Protein AF-A0A7V4ZF94-F1 (afdb_monomer)

Foldseek 3Di:
DDDDDDDDDPPPPPPPPPPPPPPDPPPPDDPDPDPDPVVLVVQLVVCLVVLVQLSNLVSDDPVVCVVDPSVRSSVVSVVCVVPDDDDD

Solvent-accessible surface area (backbone atoms only — not comparable to full-atom values): 5964 Å² total; per-residue (Å²): 135,90,82,81,87,81,96,78,70,81,78,73,70,72,74,76,77,81,80,78,83,71,82,72,84,77,76,80,72,74,79,72,81,76,75,57,67,69,58,54,52,52,51,38,53,53,23,52,79,69,70,35,43,70,62,38,54,71,72,48,54,71,70,53,53,70,75,43,55,66,69,60,55,37,48,53,54,51,53,46,61,71,70,61,79,85,80,134

Structure (mmCIF, N/CA/C/O backbone):
data_AF-A0A7V4ZF94-F1
#
_entry.id   AF-A0A7V4ZF94-F1
#
loop_
_atom_site.group_PDB
_atom_site.id
_atom_site.type_symbol
_atom_site.label_atom_id
_atom_site.label_alt_id
_atom_site.label_comp_id
_atom_site.label_asym_id
_atom_site.label_entity_id
_atom_site.label_seq_id
_atom_site.pdbx_PDB_ins_code
_atom_site.Cartn_x
_atom_site.Cartn_y
_atom_site.Cartn_z
_atom_site.occupancy
_atom_site.B_iso_or_equiv
_atom_site.auth_seq_id
_atom_site.auth_comp_id
_atom_site.auth_asym_id
_atom_site.auth_atom_id
_atom_site.pdbx_PDB_model_num
ATOM 1 N N . MET A 1 1 ? 46.989 -38.481 -55.056 1.00 37.28 1 MET A N 1
ATOM 2 C CA . MET A 1 1 ? 47.646 -37.292 -54.473 1.00 37.28 1 MET A CA 1
ATOM 3 C C . MET A 1 1 ? 46.649 -36.583 -53.572 1.00 37.28 1 MET A C 1
ATOM 5 O O . MET A 1 1 ? 45.625 -36.121 -54.051 1.00 37.28 1 MET A O 1
ATOM 9 N N . LEU A 1 2 ? 46.924 -36.588 -52.269 1.00 42.03 2 LEU A N 1
ATOM 10 C CA . LEU A 1 2 ? 46.139 -35.953 -51.212 1.00 42.03 2 LEU A CA 1
ATOM 11 C C . LEU A 1 2 ? 46.261 -34.420 -51.338 1.00 42.03 2 LEU A C 1
ATOM 13 O O . LEU A 1 2 ? 47.382 -33.914 -51.374 1.00 42.03 2 LEU A O 1
ATOM 17 N N . ARG A 1 3 ? 45.150 -33.674 -51.395 1.00 48.03 3 ARG A N 1
ATOM 18 C CA . ARG A 1 3 ? 45.158 -32.214 -51.190 1.00 48.03 3 ARG A CA 1
ATOM 19 C C . ARG A 1 3 ? 44.284 -31.854 -49.994 1.00 48.03 3 ARG A C 1
ATOM 21 O O . ARG A 1 3 ? 43.063 -31.897 -50.039 1.00 48.03 3 ARG A O 1
ATOM 28 N N . LEU A 1 4 ? 44.998 -31.558 -48.918 1.00 47.81 4 LEU A N 1
ATOM 29 C CA . LEU A 1 4 ? 44.569 -30.957 -47.667 1.00 47.81 4 LEU A CA 1
ATOM 30 C C . LEU A 1 4 ? 44.303 -29.450 -47.880 1.00 47.81 4 LEU A C 1
ATOM 32 O O . LEU A 1 4 ? 45.026 -28.830 -48.661 1.00 47.81 4 LEU A O 1
ATOM 36 N N . ARG A 1 5 ? 43.412 -28.871 -47.052 1.00 51.88 5 ARG A N 1
ATOM 37 C CA . ARG A 1 5 ? 43.165 -27.423 -46.805 1.00 51.88 5 ARG A CA 1
ATOM 38 C C . ARG A 1 5 ? 42.156 -26.778 -47.783 1.00 51.88 5 ARG A C 1
ATOM 40 O O . ARG A 1 5 ? 42.227 -27.016 -48.974 1.00 51.88 5 ARG A O 1
ATOM 47 N N . ALA A 1 6 ? 41.192 -25.958 -47.360 1.00 54.38 6 ALA A N 1
ATOM 48 C CA . ALA A 1 6 ? 41.263 -24.975 -46.287 1.00 54.38 6 ALA A CA 1
ATOM 49 C C . ALA A 1 6 ? 39.900 -24.677 -45.626 1.00 54.38 6 ALA A C 1
ATOM 51 O O . ALA A 1 6 ? 38.849 -24.616 -46.255 1.00 54.38 6 ALA A O 1
ATOM 52 N N . PHE A 1 7 ? 40.000 -24.454 -44.323 1.00 55.12 7 PHE A N 1
ATOM 53 C CA . PHE A 1 7 ? 38.991 -24.152 -43.319 1.00 55.12 7 PHE A CA 1
ATOM 54 C C . PHE A 1 7 ? 38.769 -22.623 -43.280 1.00 55.12 7 PHE A C 1
ATOM 56 O O . PHE A 1 7 ? 39.327 -21.965 -42.414 1.00 55.12 7 PHE A O 1
ATOM 63 N N . VAL A 1 8 ? 38.092 -22.000 -44.258 1.00 58.31 8 VAL A N 1
ATOM 64 C CA . VAL A 1 8 ? 38.015 -20.513 -44.307 1.00 58.31 8 VAL A CA 1
ATOM 65 C C . VAL A 1 8 ? 36.728 -19.975 -44.968 1.00 58.31 8 VAL A C 1
ATOM 67 O O . VAL A 1 8 ? 36.788 -19.429 -46.065 1.00 58.31 8 VAL A O 1
ATOM 70 N N . PRO A 1 9 ? 35.552 -20.059 -44.317 1.00 48.72 9 PRO A N 1
ATOM 71 C CA . PRO A 1 9 ? 34.636 -18.922 -44.491 1.00 48.72 9 PRO A CA 1
ATOM 72 C C . PRO A 1 9 ? 34.020 -18.399 -43.189 1.00 48.72 9 PRO A C 1
ATOM 74 O O . PRO A 1 9 ? 33.388 -17.348 -43.198 1.00 48.72 9 PRO A O 1
ATOM 77 N N . ALA A 1 10 ? 34.232 -19.063 -42.050 1.00 50.97 10 ALA A N 1
ATOM 78 C CA . ALA A 1 10 ? 33.545 -18.711 -40.803 1.00 50.97 10 ALA A CA 1
ATOM 79 C C . ALA A 1 10 ? 34.018 -17.390 -40.155 1.00 50.97 10 ALA A C 1
ATOM 81 O O . ALA A 1 10 ? 33.330 -16.857 -39.290 1.00 50.97 10 ALA A O 1
ATOM 82 N N . LEU A 1 11 ? 35.162 -16.834 -40.574 1.00 50.22 11 LEU A N 1
ATOM 83 C CA . LEU A 1 11 ? 35.736 -15.639 -39.944 1.00 50.22 11 LEU A CA 1
ATOM 84 C C . LEU A 1 11 ? 35.132 -14.314 -40.452 1.00 50.22 11 LEU A C 1
ATOM 86 O O . LEU A 1 11 ? 35.306 -13.285 -39.807 1.00 50.22 11 LEU A O 1
ATOM 90 N N . LEU A 1 12 ? 34.411 -14.309 -41.582 1.00 49.66 12 LEU A N 1
ATOM 91 C CA . LEU A 1 12 ? 33.956 -13.056 -42.205 1.00 49.66 12 LEU A CA 1
ATOM 92 C C . LEU A 1 12 ? 32.605 -12.534 -41.679 1.00 49.66 12 LEU A C 1
ATOM 94 O O . LEU A 1 12 ? 32.265 -11.380 -41.916 1.00 49.66 12 LEU A O 1
ATOM 98 N N . VAL A 1 13 ? 31.836 -13.354 -40.953 1.00 54.06 13 VAL A N 1
ATOM 99 C CA . VAL A 1 13 ? 30.473 -13.000 -40.500 1.00 54.06 13 VAL A CA 1
ATOM 100 C C . VAL A 1 13 ? 30.470 -12.267 -39.149 1.00 54.06 13 VAL A C 1
ATOM 102 O O . VAL A 1 13 ? 29.543 -11.518 -38.855 1.00 54.06 13 VAL A O 1
ATOM 105 N N . VAL A 1 14 ? 31.526 -12.400 -38.339 1.00 54.84 14 VAL A N 1
ATOM 106 C CA . VAL A 1 14 ? 31.573 -11.821 -36.979 1.00 54.84 14 VAL A CA 1
ATOM 107 C C . VAL A 1 14 ? 31.931 -10.324 -36.976 1.00 54.84 14 VAL A C 1
ATOM 109 O O . VAL A 1 14 ? 31.580 -9.606 -36.044 1.00 54.84 14 VAL A O 1
ATOM 112 N N . LEU A 1 15 ? 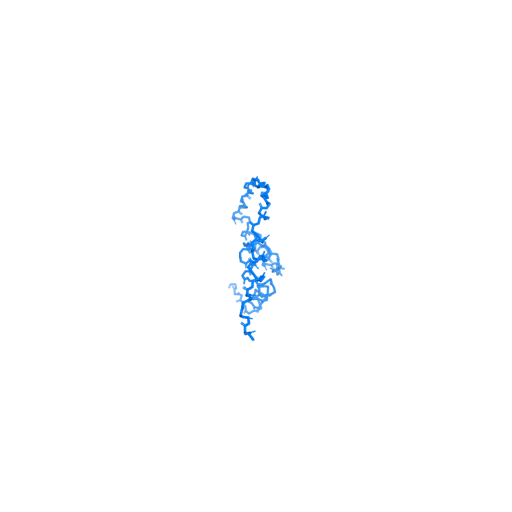32.566 -9.808 -38.033 1.00 52.09 15 LEU A N 1
ATOM 113 C CA . LEU A 1 15 ? 33.064 -8.424 -38.073 1.00 52.09 15 LEU A CA 1
ATOM 114 C C . LEU A 1 15 ? 32.025 -7.365 -38.492 1.00 52.09 15 LEU A C 1
ATOM 116 O O . LEU A 1 15 ? 32.300 -6.178 -38.341 1.00 52.09 15 LEU A O 1
ATOM 120 N N . LEU A 1 16 ? 30.833 -7.74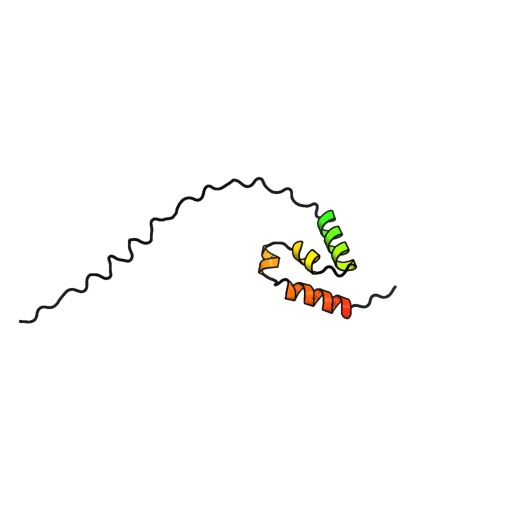8 -38.968 1.00 51.41 16 LEU A N 1
ATOM 121 C CA . LEU A 1 16 ? 29.809 -6.787 -39.423 1.00 51.41 16 LEU A CA 1
ATOM 122 C C . LEU A 1 16 ? 28.801 -6.343 -38.343 1.00 51.41 16 LEU A C 1
ATOM 124 O O . LEU A 1 16 ? 27.950 -5.500 -38.620 1.00 51.41 16 LEU A O 1
ATOM 128 N N . ALA A 1 17 ? 28.885 -6.859 -37.114 1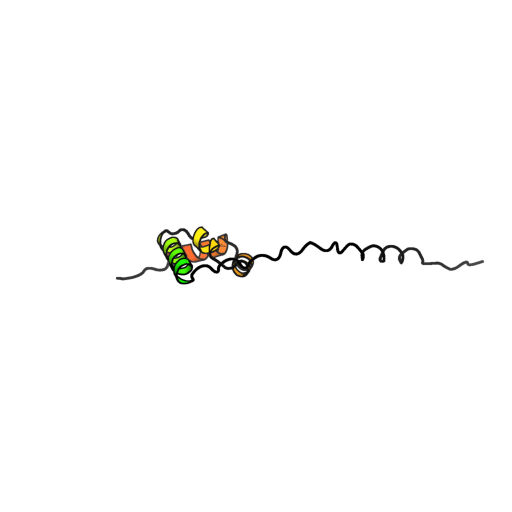.00 54.25 17 ALA A N 1
ATOM 129 C CA . ALA A 1 17 ? 27.907 -6.567 -36.056 1.00 54.25 17 ALA A CA 1
ATOM 130 C C . ALA A 1 17 ? 28.238 -5.332 -35.184 1.00 54.25 17 ALA A C 1
ATOM 132 O O . ALA A 1 17 ? 27.474 -5.002 -34.281 1.00 54.25 17 ALA A O 1
ATOM 133 N N . ALA A 1 18 ? 29.355 -4.636 -35.426 1.00 52.56 18 ALA A N 1
ATOM 134 C CA . ALA A 1 18 ? 29.917 -3.681 -34.461 1.00 52.56 18 ALA A CA 1
ATOM 135 C C . ALA A 1 18 ? 29.685 -2.182 -34.757 1.00 52.56 18 ALA A C 1
ATOM 137 O O . ALA A 1 18 ? 30.249 -1.344 -34.058 1.00 52.56 18 ALA A O 1
ATOM 138 N N . SER A 1 19 ? 28.889 -1.795 -35.762 1.00 55.16 19 SER A N 1
ATOM 139 C CA . SER A 1 19 ? 28.892 -0.390 -36.237 1.00 55.16 19 SER A CA 1
ATOM 140 C C . SER A 1 19 ? 27.547 0.341 -36.239 1.00 55.16 19 SER A C 1
ATOM 142 O O . SER A 1 19 ? 27.412 1.354 -36.918 1.00 55.16 19 SER A O 1
ATOM 144 N N . ALA A 1 20 ? 26.565 -0.091 -35.447 1.00 51.84 20 ALA A N 1
ATOM 145 C CA . ALA A 1 20 ? 25.278 0.608 -35.346 1.00 51.84 20 ALA A CA 1
ATOM 146 C C . ALA A 1 20 ? 24.961 1.133 -33.933 1.00 51.84 20 ALA A C 1
ATOM 148 O O . ALA A 1 20 ? 23.815 1.090 -33.496 1.00 51.84 20 ALA A O 1
ATOM 149 N N . CYS A 1 21 ? 25.946 1.703 -33.229 1.00 52.53 21 CYS A N 1
ATOM 150 C CA . CYS A 1 21 ? 25.660 2.629 -32.126 1.00 52.53 21 CYS A CA 1
ATOM 151 C C . CYS A 1 21 ? 25.222 3.976 -32.715 1.00 52.53 21 CYS A C 1
ATOM 153 O O . CYS A 1 21 ? 25.999 4.920 -32.846 1.00 52.53 21 CYS A O 1
ATOM 155 N N . LYS A 1 22 ? 23.958 4.047 -33.136 1.00 53.44 22 LYS A N 1
ATOM 156 C CA . LYS A 1 22 ? 23.314 5.296 -33.537 1.00 53.44 22 LYS A CA 1
ATOM 157 C C . LYS A 1 22 ? 23.160 6.138 -32.270 1.00 53.44 22 LYS A C 1
ATOM 159 O O . LYS A 1 22 ? 22.361 5.794 -31.404 1.00 53.44 22 LYS A O 1
ATOM 164 N N . ALA A 1 23 ? 23.972 7.187 -32.135 1.00 55.81 23 ALA A N 1
ATOM 165 C CA . ALA A 1 23 ? 23.909 8.116 -31.014 1.00 55.81 23 ALA A CA 1
ATOM 166 C C . ALA A 1 23 ? 22.478 8.661 -30.893 1.00 55.81 23 ALA A C 1
ATOM 168 O O . 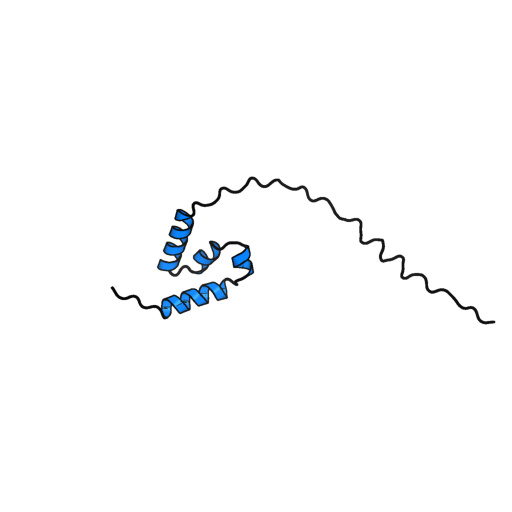ALA A 1 23 ? 22.008 9.424 -31.740 1.00 55.81 23 ALA A O 1
ATOM 169 N N . ARG A 1 24 ? 21.757 8.197 -29.869 1.00 62.91 24 ARG A N 1
ATOM 170 C CA . ARG A 1 24 ? 20.431 8.701 -29.527 1.00 62.91 24 ARG A CA 1
ATOM 171 C C . ARG A 1 24 ? 20.633 10.118 -28.988 1.00 62.91 24 ARG A C 1
ATOM 173 O O . ARG A 1 24 ? 21.425 10.269 -28.058 1.00 62.91 24 ARG A O 1
ATOM 180 N N . PRO A 1 25 ? 19.977 11.149 -29.544 1.00 55.00 25 PRO A N 1
ATOM 181 C CA . PRO A 1 25 ? 20.061 12.483 -28.974 1.00 55.00 25 PRO A CA 1
ATOM 182 C C . PRO A 1 25 ? 19.557 12.419 -27.531 1.00 55.00 25 PRO A C 1
ATOM 184 O O . PRO A 1 25 ? 18.411 12.048 -27.273 1.00 55.00 25 PRO A O 1
ATOM 187 N N . THR A 1 26 ? 20.446 12.719 -26.588 1.00 59.19 26 THR A N 1
ATOM 188 C CA . THR A 1 26 ? 20.118 12.880 -25.177 1.00 59.19 26 THR A CA 1
ATOM 189 C C . THR A 1 26 ? 19.311 14.160 -25.045 1.00 59.19 26 THR A C 1
ATOM 191 O O . THR A 1 26 ? 19.866 15.257 -24.998 1.00 59.19 26 THR A O 1
ATOM 194 N N . THR A 1 27 ? 17.987 14.037 -25.015 1.00 60.53 27 THR A N 1
ATOM 195 C CA . THR A 1 27 ? 17.145 15.085 -24.446 1.00 60.53 27 THR A CA 1
ATOM 196 C C . THR A 1 27 ? 17.567 15.221 -22.990 1.00 60.53 27 THR A C 1
ATOM 198 O O . THR A 1 27 ? 17.331 14.311 -22.196 1.00 60.53 27 THR A O 1
ATOM 201 N N . SER A 1 28 ? 18.262 16.310 -22.662 1.00 58.72 28 SER A N 1
ATOM 202 C CA . SER A 1 28 ? 18.553 16.674 -21.279 1.00 58.72 28 SER A CA 1
ATOM 203 C C . SER A 1 28 ? 17.209 16.908 -20.599 1.00 58.72 28 SER A C 1
ATOM 205 O O . SER A 1 28 ? 16.566 17.932 -20.828 1.00 58.72 28 SER A O 1
ATOM 207 N N . ALA A 1 29 ? 16.715 15.900 -19.881 1.00 62.78 29 ALA A N 1
ATOM 208 C CA . ALA A 1 29 ? 15.483 16.025 -19.131 1.00 62.78 29 ALA A CA 1
ATOM 209 C C . ALA A 1 29 ? 15.730 17.067 -18.040 1.00 62.78 29 ALA A C 1
ATOM 211 O O . ALA A 1 29 ? 16.616 16.898 -17.202 1.00 62.78 29 ALA A O 1
ATOM 212 N N . THR A 1 30 ? 14.970 18.161 -18.068 1.00 64.12 30 THR A N 1
ATOM 213 C CA . THR A 1 30 ? 14.844 19.037 -16.905 1.00 64.12 30 THR A CA 1
ATOM 214 C C . THR A 1 30 ? 14.491 18.150 -15.708 1.00 64.12 30 THR A C 1
ATOM 216 O O . THR A 1 30 ? 13.555 17.355 -15.836 1.00 64.12 30 THR A O 1
ATOM 219 N N . PRO A 1 31 ? 15.224 18.224 -14.581 1.00 58.53 31 PRO A N 1
ATOM 220 C CA . PRO A 1 31 ? 14.868 17.467 -13.392 1.00 58.53 31 PRO A CA 1
ATOM 221 C C . PRO A 1 31 ? 13.409 17.758 -13.052 1.00 58.53 31 PRO A C 1
ATOM 223 O O . PRO A 1 31 ? 13.035 18.920 -12.882 1.00 58.53 31 PRO A O 1
ATOM 226 N N . ALA A 1 32 ? 12.573 16.719 -13.029 1.00 66.56 32 ALA A N 1
ATOM 227 C CA . ALA A 1 32 ? 11.204 16.863 -12.567 1.00 66.56 32 ALA A CA 1
ATOM 228 C C . ALA A 1 32 ? 11.250 17.426 -11.142 1.00 66.56 32 ALA A C 1
ATOM 230 O O . ALA A 1 32 ? 12.088 17.001 -10.340 1.00 66.56 32 ALA A O 1
ATOM 231 N N . ALA A 1 33 ? 10.389 18.399 -10.842 1.00 65.62 33 ALA A N 1
ATOM 232 C CA . ALA A 1 33 ? 10.238 18.872 -9.476 1.00 65.62 33 ALA A CA 1
ATOM 233 C C . ALA A 1 33 ? 9.947 17.654 -8.590 1.00 65.62 33 ALA A C 1
ATOM 235 O O . ALA A 1 33 ? 9.029 16.885 -8.877 1.00 65.62 33 ALA A O 1
ATOM 236 N N . ALA A 1 34 ? 10.780 17.438 -7.573 1.00 72.00 34 ALA A N 1
ATOM 237 C CA . ALA A 1 34 ? 10.529 16.381 -6.610 1.00 72.00 34 ALA A CA 1
ATOM 238 C C . ALA A 1 34 ? 9.184 16.669 -5.934 1.00 72.00 34 ALA A C 1
ATOM 240 O O . ALA A 1 34 ? 8.941 17.804 -5.517 1.00 72.00 34 ALA A O 1
ATOM 241 N N . ASN A 1 35 ? 8.317 15.660 -5.851 1.00 79.00 35 ASN A N 1
ATOM 242 C CA . ASN A 1 35 ? 7.080 15.783 -5.087 1.00 79.00 35 ASN A CA 1
ATOM 243 C C . ASN A 1 35 ? 7.423 16.102 -3.627 1.00 79.00 35 ASN A C 1
ATOM 245 O O . ASN A 1 35 ? 8.400 15.566 -3.093 1.00 79.00 35 ASN A O 1
ATOM 249 N N . ASP A 1 36 ? 6.617 16.945 -2.982 1.00 92.25 36 ASP A N 1
ATOM 250 C CA . ASP A 1 36 ? 6.745 17.194 -1.549 1.00 92.25 36 ASP A CA 1
ATOM 251 C C . ASP A 1 36 ? 6.546 15.862 -0.793 1.00 92.25 36 ASP A C 1
ATOM 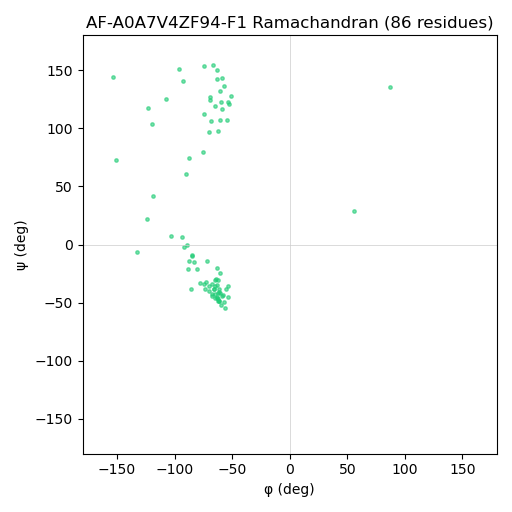253 O O . ASP A 1 36 ? 5.497 15.223 -0.944 1.00 92.25 36 ASP A O 1
ATOM 257 N N . PRO A 1 37 ? 7.519 15.408 0.021 1.00 91.44 37 PRO A N 1
ATOM 258 C CA . PRO A 1 37 ? 7.383 14.175 0.789 1.00 91.44 37 PRO A CA 1
ATOM 259 C C . PRO A 1 37 ? 6.121 14.136 1.659 1.00 91.44 37 PRO A C 1
ATOM 261 O O . PRO A 1 37 ? 5.509 13.075 1.802 1.00 91.44 37 PRO A O 1
ATOM 264 N N . ALA A 1 38 ? 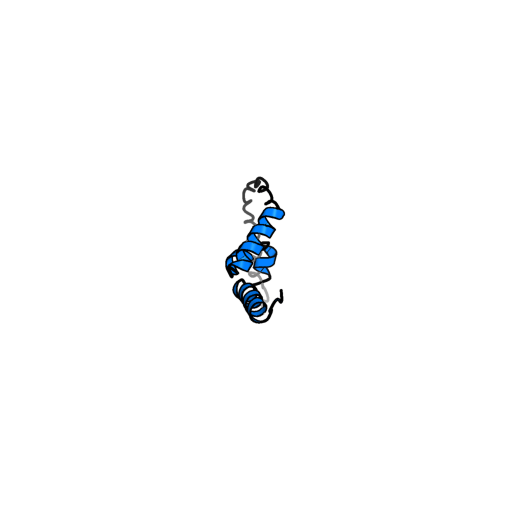5.703 15.276 2.219 1.00 94.69 38 ALA A N 1
ATOM 265 C CA . ALA A 1 38 ? 4.499 15.351 3.040 1.00 94.69 38 ALA A CA 1
ATOM 266 C C . ALA A 1 38 ? 3.232 15.065 2.217 1.00 94.69 38 ALA A C 1
ATOM 268 O O . ALA A 1 38 ? 2.328 14.366 2.682 1.00 94.69 38 ALA A O 1
ATOM 269 N N . GLU A 1 39 ? 3.186 15.548 0.975 1.00 94.62 39 GLU A N 1
ATOM 270 C CA . GLU A 1 39 ? 2.079 15.304 0.051 1.00 94.62 39 GLU A CA 1
ATOM 271 C C . GLU A 1 39 ? 2.010 13.830 -0.368 1.00 94.62 39 GLU A C 1
ATOM 273 O O . GLU A 1 39 ? 0.929 13.234 -0.359 1.00 94.62 39 GLU A O 1
ATOM 278 N N . VAL A 1 40 ? 3.156 13.205 -0.660 1.00 95.94 40 VAL A N 1
ATOM 279 C CA . VAL A 1 40 ? 3.221 11.778 -1.023 1.00 95.94 40 VAL A CA 1
ATOM 280 C C . VAL A 1 40 ? 2.722 10.903 0.127 1.00 95.94 40 VAL A C 1
ATOM 282 O O . VAL A 1 40 ? 1.883 10.028 -0.087 1.00 95.94 40 VAL A O 1
ATOM 285 N N . VAL A 1 41 ? 3.177 11.166 1.357 1.00 97.06 41 VAL A N 1
ATOM 286 C CA . VAL A 1 41 ? 2.732 10.424 2.549 1.00 97.06 41 VAL A CA 1
ATOM 287 C C . VAL A 1 41 ? 1.236 10.621 2.788 1.00 97.06 41 VAL A C 1
ATOM 289 O O . VAL A 1 41 ? 0.519 9.645 3.011 1.00 97.06 41 VAL A O 1
ATOM 292 N N . SER A 1 42 ? 0.740 11.856 2.694 1.00 97.81 42 SER A N 1
ATOM 293 C CA . SER A 1 42 ? -0.691 12.153 2.834 1.00 97.81 42 SER A CA 1
ATOM 294 C C . SER A 1 42 ? -1.534 11.404 1.795 1.00 97.81 42 SER A C 1
ATOM 296 O O . SER A 1 42 ? -2.547 10.781 2.131 1.00 97.81 42 SER A O 1
ATOM 298 N N . THR A 1 43 ? -1.081 11.384 0.540 1.00 97.50 43 THR A N 1
ATOM 299 C CA . THR A 1 43 ? -1.750 10.671 -0.557 1.00 97.50 43 THR A CA 1
ATOM 300 C C . THR A 1 43 ? -1.749 9.163 -0.317 1.00 97.50 43 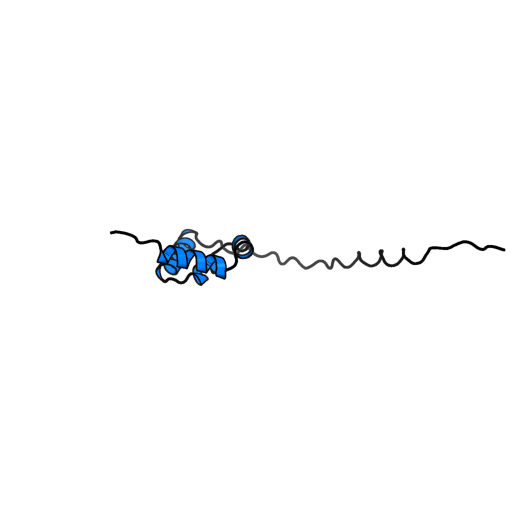THR A C 1
ATOM 302 O O . THR A 1 43 ? -2.785 8.515 -0.473 1.00 97.50 43 THR A O 1
ATOM 305 N N . PHE A 1 44 ? -0.624 8.607 0.137 1.00 98.12 44 PHE A N 1
ATOM 306 C CA . PHE A 1 44 ? -0.499 7.190 0.467 1.00 98.12 44 PHE A CA 1
ATOM 307 C C . PHE A 1 44 ? -1.459 6.778 1.591 1.00 98.12 44 PHE A C 1
ATOM 309 O O . PHE A 1 44 ? -2.201 5.806 1.450 1.00 98.12 44 PHE A O 1
ATOM 316 N N . LEU A 1 45 ? -1.501 7.542 2.688 1.00 97.44 45 LEU A N 1
ATOM 317 C CA . LEU A 1 45 ? -2.393 7.278 3.824 1.00 97.44 45 LEU A CA 1
ATOM 318 C C . LEU A 1 45 ? -3.871 7.442 3.449 1.00 97.44 45 LEU A C 1
ATOM 320 O O . LEU A 1 45 ? -4.714 6.643 3.863 1.00 97.44 45 LEU A O 1
ATOM 324 N N . THR A 1 46 ? -4.187 8.435 2.618 1.00 98.25 46 THR A N 1
ATOM 325 C CA . THR A 1 46 ? -5.540 8.623 2.084 1.00 98.25 46 THR A CA 1
ATOM 326 C C . THR A 1 46 ? -5.959 7.412 1.253 1.00 98.25 46 THR A C 1
ATOM 328 O O . THR A 1 46 ? -7.022 6.840 1.500 1.00 98.25 46 THR A O 1
ATOM 331 N N . ALA A 1 47 ? -5.109 6.961 0.327 1.00 98.25 47 ALA A N 1
ATOM 332 C CA . ALA A 1 47 ? -5.373 5.780 -0.487 1.00 98.25 47 ALA A CA 1
ATOM 333 C C . ALA A 1 47 ? -5.541 4.514 0.371 1.00 98.25 47 ALA A C 1
ATOM 335 O O . ALA A 1 47 ? -6.490 3.757 0.151 1.00 98.25 47 ALA A O 1
ATOM 336 N N . TRP A 1 48 ? -4.708 4.329 1.401 1.00 96.62 48 TRP A N 1
ATOM 337 C CA . TRP A 1 48 ? -4.860 3.235 2.363 1.00 96.62 48 TRP A CA 1
ATOM 338 C C . TRP A 1 48 ? -6.237 3.255 3.021 1.00 96.62 48 TRP A C 1
ATOM 340 O O . TRP A 1 48 ? -6.949 2.250 2.992 1.00 96.62 48 TRP A O 1
ATOM 350 N N . SER A 1 49 ? -6.629 4.383 3.622 1.00 95.56 49 SER A N 1
ATOM 351 C CA . SER A 1 49 ? -7.898 4.497 4.362 1.00 95.56 49 SER A CA 1
ATOM 352 C C . SER A 1 49 ? -9.136 4.236 3.496 1.00 95.56 49 SER A C 1
ATOM 354 O O . SER A 1 49 ? -10.169 3.809 4.004 1.00 95.56 49 SER A O 1
ATOM 356 N N . GLN A 1 50 ? -9.019 4.442 2.182 1.00 97.50 50 GLN A N 1
ATOM 357 C CA . GLN A 1 50 ? -10.065 4.190 1.191 1.00 97.50 50 GLN A CA 1
ATOM 358 C C . GLN A 1 50 ? -9.965 2.796 0.543 1.00 97.50 50 GLN A C 1
ATOM 360 O O . GLN A 1 50 ? -10.689 2.520 -0.411 1.00 97.50 50 GLN A O 1
ATOM 365 N N . ALA A 1 51 ? -9.062 1.928 1.017 1.00 97.19 51 ALA A N 1
ATOM 366 C CA . ALA A 1 51 ? -8.750 0.621 0.428 1.00 97.19 51 ALA A CA 1
ATOM 367 C C . ALA A 1 51 ? -8.334 0.682 -1.061 1.00 97.19 51 ALA A C 1
ATOM 369 O O . ALA A 1 51 ? -8.518 -0.269 -1.824 1.00 97.19 51 ALA A O 1
ATOM 370 N N . ARG A 1 52 ? -7.743 1.804 -1.491 1.00 98.44 52 ARG A N 1
ATOM 371 C CA . ARG A 1 52 ? -7.274 2.058 -2.862 1.00 98.44 52 ARG A CA 1
ATOM 372 C C . ARG A 1 52 ? -5.817 1.620 -3.032 1.00 98.44 52 ARG A C 1
ATOM 374 O O . ARG A 1 52 ? -4.938 2.418 -3.343 1.00 98.44 52 ARG A O 1
ATOM 381 N N . TYR A 1 53 ? -5.547 0.332 -2.833 1.00 98.19 53 TYR A N 1
ATOM 382 C CA . TYR A 1 53 ? -4.176 -0.204 -2.810 1.00 98.19 53 TYR A CA 1
ATOM 383 C C . TYR A 1 53 ? -3.412 -0.045 -4.136 1.00 98.19 53 TYR A C 1
ATOM 385 O O . TYR A 1 53 ? -2.199 0.145 -4.121 1.00 98.19 53 TYR A O 1
ATOM 393 N N . ALA A 1 54 ? -4.103 -0.062 -5.279 1.00 98.00 54 ALA A N 1
ATOM 394 C CA . ALA A 1 54 ? -3.484 0.217 -6.579 1.00 98.00 54 ALA A CA 1
ATOM 395 C C . ALA A 1 54 ? -2.940 1.657 -6.662 1.00 98.00 54 ALA A C 1
ATOM 397 O O . ALA A 1 54 ? -1.892 1.907 -7.250 1.00 98.00 54 ALA A O 1
ATOM 398 N N . ASP A 1 55 ? -3.614 2.617 -6.022 1.00 98.12 55 ASP A N 1
ATOM 399 C CA . ASP A 1 55 ? -3.132 3.998 -5.968 1.00 98.12 55 ASP A CA 1
ATOM 400 C C . ASP A 1 55 ? -1.928 4.141 -5.036 1.00 98.12 55 ASP A C 1
ATOM 402 O O . ASP A 1 55 ? -1.025 4.912 -5.336 1.00 98.12 55 ASP A O 1
ATOM 406 N N . MET A 1 56 ? -1.857 3.347 -3.961 1.00 98.44 56 MET A N 1
ATOM 407 C CA . MET A 1 56 ? -0.651 3.260 -3.128 1.00 98.44 56 MET A CA 1
ATOM 408 C C . MET A 1 56 ? 0.543 2.721 -3.925 1.00 98.44 56 MET A C 1
ATOM 410 O O . MET A 1 56 ? 1.640 3.260 -3.816 1.00 98.44 56 MET A O 1
ATOM 414 N N . TYR A 1 57 ? 0.328 1.698 -4.758 1.00 98.38 57 TYR A N 1
ATOM 415 C CA . TYR A 1 57 ? 1.376 1.114 -5.597 1.00 98.38 57 TYR A CA 1
ATOM 416 C C . TYR A 1 57 ? 1.962 2.125 -6.595 1.00 98.38 57 TYR A C 1
ATOM 418 O O . TYR A 1 57 ? 3.174 2.190 -6.799 1.00 98.38 57 TYR A O 1
ATOM 426 N N . ARG A 1 58 ? 1.115 2.987 -7.170 1.00 97.25 58 ARG A N 1
ATOM 427 C CA . ARG A 1 58 ? 1.546 4.044 -8.103 1.00 97.25 58 ARG A CA 1
ATOM 428 C C . ARG A 1 58 ? 2.472 5.085 -7.478 1.00 97.25 58 ARG A C 1
ATOM 430 O O . ARG A 1 58 ? 3.173 5.764 -8.220 1.00 97.25 58 ARG A O 1
ATOM 437 N N . LEU A 1 59 ? 2.479 5.208 -6.150 1.00 96.62 59 LEU A N 1
ATOM 438 C CA . LEU A 1 59 ? 3.361 6.123 -5.420 1.00 96.62 59 LEU A CA 1
ATOM 439 C C . LEU A 1 59 ? 4.750 5.533 -5.145 1.00 96.62 59 LEU A C 1
ATOM 441 O O . LEU A 1 59 ? 5.627 6.260 -4.682 1.00 96.62 59 LEU A O 1
ATOM 445 N N . LEU A 1 60 ? 4.955 4.237 -5.398 1.00 96.00 60 LEU A N 1
ATOM 446 C CA . LEU A 1 60 ? 6.260 3.602 -5.240 1.00 96.00 60 LEU A CA 1
ATOM 447 C C . LEU A 1 60 ? 7.272 4.139 -6.253 1.00 96.00 60 LEU A C 1
ATOM 449 O O . LEU A 1 60 ? 6.921 4.572 -7.354 1.00 96.00 60 LEU A O 1
ATOM 453 N N . LEU A 1 61 ? 8.552 4.056 -5.887 1.00 95.12 61 LEU A N 1
ATOM 454 C CA . LEU A 1 61 ? 9.631 4.329 -6.825 1.00 95.12 61 LEU A CA 1
ATOM 455 C C . LEU A 1 61 ? 9.595 3.310 -7.978 1.00 95.12 61 LEU A C 1
ATOM 457 O O . LEU A 1 61 ? 9.203 2.161 -7.766 1.00 95.12 61 LEU A O 1
ATOM 461 N N . PRO A 1 62 ? 10.048 3.683 -9.188 1.00 94.75 62 PRO A N 1
ATOM 462 C CA . PRO A 1 62 ? 10.077 2.763 -10.325 1.00 94.75 62 PRO A CA 1
ATOM 463 C C . PRO A 1 62 ? 10.846 1.466 -10.045 1.00 94.75 62 PRO A C 1
ATOM 465 O O . PRO A 1 62 ? 10.407 0.397 -10.461 1.00 94.75 62 PRO A O 1
ATOM 468 N N . ASP A 1 63 ? 11.954 1.549 -9.304 1.00 96.44 63 ASP A N 1
ATOM 469 C CA . ASP A 1 63 ? 12.755 0.377 -8.934 1.00 96.44 63 ASP A CA 1
ATOM 470 C C . ASP A 1 63 ? 11.975 -0.575 -8.011 1.00 96.44 63 ASP A C 1
ATOM 472 O O . ASP A 1 63 ? 12.063 -1.793 -8.160 1.00 96.44 63 ASP A O 1
ATOM 476 N N . ASP A 1 64 ? 11.136 -0.035 -7.123 1.00 97.31 64 ASP A N 1
ATOM 477 C CA . ASP A 1 64 ? 10.270 -0.831 -6.251 1.00 97.31 64 ASP A CA 1
ATOM 478 C C . ASP A 1 64 ? 9.095 -1.440 -7.029 1.00 97.31 64 ASP A C 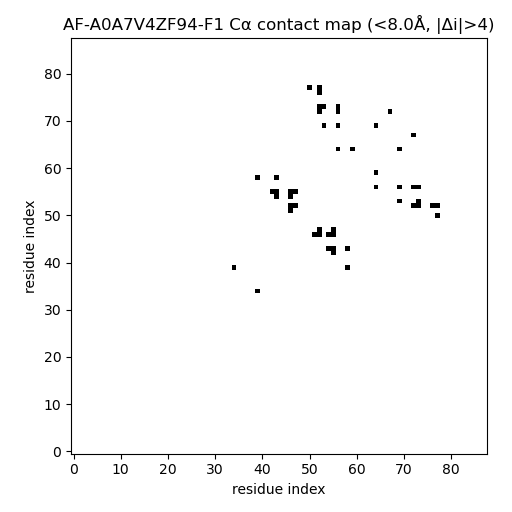1
ATOM 480 O O . ASP A 1 64 ? 8.753 -2.599 -6.811 1.00 97.31 64 ASP A O 1
ATOM 484 N N . GLN A 1 65 ? 8.512 -0.714 -7.988 1.00 97.44 65 GLN A N 1
ATOM 485 C CA . GLN A 1 65 ? 7.495 -1.272 -8.893 1.00 97.44 65 GLN A CA 1
ATOM 486 C C . GLN A 1 65 ? 8.065 -2.380 -9.794 1.00 97.44 65 GLN A C 1
ATOM 488 O O . GLN A 1 65 ? 7.358 -3.304 -10.189 1.00 97.44 65 GLN A O 1
ATOM 493 N N . ALA A 1 66 ? 9.351 -2.307 -10.136 1.00 95.94 66 ALA A N 1
ATOM 494 C CA . ALA A 1 66 ? 10.026 -3.371 -10.870 1.00 95.94 66 ALA A CA 1
ATOM 495 C C . ALA A 1 66 ? 10.319 -4.590 -9.979 1.00 95.94 66 ALA A C 1
ATOM 497 O O . ALA A 1 66 ? 10.275 -5.725 -10.456 1.00 95.94 66 ALA A O 1
ATOM 498 N N . ALA A 1 67 ? 10.617 -4.366 -8.697 1.00 97.56 67 ALA A N 1
ATOM 499 C CA . ALA A 1 67 ? 10.919 -5.421 -7.735 1.00 97.56 67 ALA A CA 1
ATOM 500 C C . ALA A 1 67 ? 9.666 -6.145 -7.212 1.00 97.56 67 ALA A C 1
ATOM 502 O O . ALA A 1 67 ? 9.716 -7.348 -6.944 1.00 97.56 67 ALA A O 1
ATOM 503 N N . TYR A 1 68 ? 8.545 -5.436 -7.076 1.00 95.81 68 TYR A N 1
ATOM 504 C CA . TYR A 1 68 ? 7.308 -5.955 -6.503 1.00 95.81 68 TYR A CA 1
ATOM 505 C C . TYR A 1 68 ? 6.163 -5.802 -7.495 1.00 95.81 68 TYR A C 1
ATOM 507 O O . TYR A 1 68 ? 5.780 -4.691 -7.825 1.00 95.81 68 TYR A O 1
ATOM 515 N N . ALA A 1 69 ? 5.569 -6.912 -7.934 1.00 97.62 69 ALA A N 1
ATOM 516 C CA . ALA A 1 69 ? 4.387 -6.854 -8.787 1.00 97.62 69 ALA A CA 1
ATOM 517 C C . ALA A 1 69 ? 3.201 -6.193 -8.058 1.00 97.62 69 ALA A C 1
ATOM 519 O O . ALA A 1 69 ? 2.969 -6.456 -6.874 1.00 97.62 69 ALA A O 1
ATOM 520 N N . GLU A 1 70 ? 2.405 -5.407 -8.789 1.00 98.19 70 GLU A N 1
ATOM 521 C CA . GLU A 1 70 ? 1.229 -4.701 -8.255 1.00 98.19 70 GLU A CA 1
ATOM 522 C C . GLU A 1 70 ? 0.260 -5.646 -7.527 1.00 98.19 70 GLU A C 1
ATOM 524 O O . GLU A 1 70 ? -0.159 -5.368 -6.403 1.00 98.19 70 GLU A O 1
ATOM 529 N N . ASP A 1 71 ? -0.042 -6.807 -8.108 1.00 98.31 71 ASP A N 1
ATOM 530 C CA . ASP A 1 71 ? -0.940 -7.793 -7.493 1.00 98.31 71 ASP A CA 1
ATOM 531 C C . ASP A 1 71 ? -0.404 -8.307 -6.150 1.00 98.31 71 ASP A C 1
ATOM 533 O O . ASP A 1 71 ? -1.154 -8.429 -5.181 1.00 98.31 71 ASP A O 1
ATOM 537 N N . ALA A 1 72 ? 0.906 -8.558 -6.058 1.00 98.25 72 ALA A N 1
ATOM 538 C CA . ALA A 1 72 ? 1.533 -9.024 -4.824 1.00 98.25 72 ALA A CA 1
ATOM 539 C C . ALA A 1 72 ? 1.492 -7.940 -3.736 1.00 98.25 72 ALA A C 1
ATOM 541 O O . ALA A 1 72 ? 1.126 -8.218 -2.592 1.00 98.25 72 ALA A O 1
ATOM 542 N N . PHE A 1 73 ? 1.803 -6.695 -4.106 1.00 98.44 73 PHE A N 1
ATOM 543 C CA . PHE A 1 73 ? 1.716 -5.544 -3.211 1.00 98.44 73 PHE A CA 1
ATOM 544 C C . PHE A 1 73 ? 0.284 -5.344 -2.698 1.00 98.44 73 PHE A C 1
ATOM 546 O O . PHE A 1 73 ? 0.044 -5.268 -1.492 1.00 98.44 73 PHE A O 1
ATOM 553 N N . THR A 1 74 ? -0.694 -5.294 -3.605 1.00 98.38 74 THR A N 1
ATOM 554 C CA . THR A 1 74 ? -2.090 -5.034 -3.237 1.00 98.38 74 THR A CA 1
ATOM 555 C C . THR A 1 74 ? -2.706 -6.179 -2.435 1.00 98.38 74 THR A C 1
ATOM 557 O O . THR A 1 74 ? -3.504 -5.910 -1.535 1.00 98.38 74 THR A O 1
ATOM 560 N N . SER A 1 75 ? -2.331 -7.437 -2.703 1.00 98.25 75 SER A N 1
ATOM 561 C CA . SER A 1 75 ? -2.739 -8.582 -1.880 1.00 98.25 75 SER A CA 1
ATOM 562 C C . SER A 1 75 ? -2.208 -8.447 -0.459 1.00 98.25 75 SER A C 1
ATOM 564 O O . SER A 1 75 ? -2.991 -8.522 0.481 1.00 98.25 75 SER A O 1
ATOM 566 N N . ALA A 1 76 ? -0.917 -8.146 -0.288 1.00 98.06 76 ALA A N 1
ATOM 567 C CA . ALA A 1 76 ? -0.308 -8.029 1.034 1.00 98.06 76 ALA A CA 1
ATOM 568 C C . ALA A 1 76 ? -1.002 -6.971 1.912 1.00 98.06 76 ALA A C 1
ATOM 570 O O . ALA A 1 76 ? -1.300 -7.226 3.080 1.00 98.06 76 ALA A O 1
ATOM 571 N N . TYR A 1 77 ? -1.322 -5.800 1.352 1.00 97.50 77 TYR A N 1
ATOM 572 C CA . TYR A 1 77 ? -2.035 -4.754 2.094 1.00 97.50 77 TYR A CA 1
ATOM 573 C C . TYR A 1 77 ? -3.490 -5.108 2.397 1.00 97.50 77 TYR A C 1
ATOM 575 O O . TYR A 1 77 ? -3.992 -4.770 3.472 1.00 97.50 77 TYR A O 1
ATOM 583 N N . ARG A 1 78 ? -4.166 -5.808 1.483 1.00 96.69 78 ARG A N 1
ATOM 584 C CA . ARG A 1 78 ? -5.526 -6.307 1.707 1.00 96.69 78 ARG A CA 1
ATOM 585 C C . ARG A 1 78 ? -5.553 -7.346 2.825 1.00 96.69 78 ARG A C 1
ATOM 587 O O . ARG A 1 78 ? -6.386 -7.249 3.725 1.00 96.69 78 ARG A O 1
ATOM 594 N N . ASP A 1 79 ? -4.617 -8.288 2.797 1.00 97.38 79 ASP A N 1
ATOM 595 C CA . ASP A 1 79 ? -4.478 -9.336 3.804 1.00 97.38 79 ASP A CA 1
ATOM 596 C C . ASP A 1 79 ? -4.165 -8.718 5.168 1.00 97.38 79 ASP A C 1
ATOM 598 O O . ASP A 1 79 ? -4.855 -9.007 6.150 1.00 97.38 79 ASP A O 1
ATOM 602 N N . PHE A 1 80 ? -3.221 -7.772 5.218 1.00 96.12 80 PHE A N 1
ATOM 603 C CA . PHE A 1 80 ? -2.916 -7.019 6.430 1.00 96.12 80 PHE A CA 1
ATOM 604 C C . PHE A 1 80 ? -4.145 -6.286 6.974 1.00 96.12 80 PHE A C 1
ATOM 606 O O . PHE A 1 80 ? -4.464 -6.434 8.149 1.00 96.12 80 PHE A O 1
ATOM 613 N N . ALA A 1 81 ? -4.874 -5.540 6.141 1.00 93.25 81 ALA A N 1
ATOM 614 C CA . ALA A 1 81 ? -6.068 -4.812 6.574 1.00 93.25 81 ALA A CA 1
ATOM 615 C C . ALA A 1 81 ? -7.196 -5.743 7.057 1.00 93.25 81 ALA A C 1
ATOM 617 O O . ALA A 1 81 ? -7.984 -5.372 7.928 1.00 93.25 81 ALA A O 1
ATOM 618 N N . SER A 1 82 ? -7.281 -6.961 6.515 1.00 93.12 82 SER A N 1
ATOM 619 C CA . SER A 1 82 ? -8.256 -7.957 6.967 1.00 93.12 82 SER A CA 1
ATOM 620 C C . SER A 1 82 ? -7.929 -8.499 8.366 1.00 93.12 82 SER A C 1
ATOM 622 O O . SER A 1 82 ? -8.834 -8.645 9.198 1.00 93.12 82 SER A O 1
ATOM 624 N N . ALA A 1 83 ? -6.640 -8.736 8.630 1.00 93.81 83 ALA A N 1
ATOM 625 C CA . ALA A 1 83 ? -6.126 -9.353 9.848 1.00 93.81 83 ALA A CA 1
ATOM 626 C C . ALA A 1 83 ? -5.898 -8.345 10.985 1.00 93.81 83 ALA A C 1
ATOM 628 O O . ALA A 1 83 ? -6.167 -8.645 12.148 1.00 93.81 83 ALA A O 1
ATOM 629 N N . ALA A 1 84 ? -5.420 -7.144 10.662 1.00 89.81 84 ALA A N 1
ATOM 630 C CA . ALA A 1 84 ? -5.135 -6.097 11.627 1.00 89.81 84 ALA A CA 1
ATOM 631 C C . ALA A 1 84 ? -6.443 -5.471 12.125 1.00 89.81 84 ALA A C 1
ATOM 633 O O . ALA A 1 84 ? -7.166 -4.797 11.389 1.00 89.81 84 ALA A O 1
ATOM 634 N N . LYS A 1 85 ? -6.750 -5.687 13.404 1.00 83.69 85 LYS A N 1
ATOM 635 C CA . LYS A 1 85 ? -7.827 -4.995 14.116 1.00 83.69 85 LYS A CA 1
ATOM 636 C C . LYS A 1 85 ? -7.197 -4.003 15.080 1.00 83.69 85 LYS A C 1
ATOM 638 O O . LYS A 1 85 ? -6.359 -4.380 15.894 1.00 83.69 85 LYS A O 1
ATOM 643 N N . LEU A 1 86 ? -7.590 -2.740 14.966 1.00 79.00 86 LEU A N 1
ATOM 644 C CA . LEU A 1 86 ? -7.185 -1.693 15.896 1.00 79.00 86 LEU A CA 1
ATOM 645 C C . LEU A 1 86 ? -8.246 -1.570 16.995 1.00 79.00 86 LEU A C 1
ATOM 647 O O . LEU A 1 86 ? -9.440 -1.676 16.718 1.00 79.00 86 LEU A 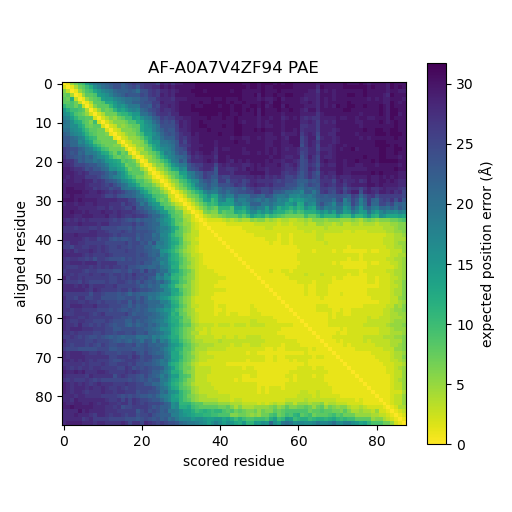O 1
ATOM 651 N N . THR A 1 87 ? -7.800 -1.360 18.231 1.00 79.25 87 THR A N 1
ATOM 652 C CA . THR A 1 87 ? -8.658 -0.951 19.351 1.00 79.25 87 THR A CA 1
ATOM 653 C C . THR A 1 87 ? -8.596 0.565 19.507 1.00 79.25 87 THR A C 1
ATOM 655 O O . THR A 1 87 ? -7.590 1.175 19.141 1.00 79.25 87 THR A O 1
ATOM 658 N N . ALA A 1 88 ? -9.679 1.150 20.020 1.00 61.97 88 ALA A N 1
ATOM 659 C CA . ALA A 1 88 ? -9.714 2.540 20.470 1.00 61.97 88 ALA A CA 1
ATOM 660 C C . ALA A 1 88 ? -9.051 2.692 21.845 1.00 61.97 88 ALA A C 1
ATOM 662 O O . ALA A 1 88 ? -9.013 1.675 22.583 1.00 61.97 88 ALA A O 1
#

pLDDT: mean 79.37, std 20.48, range [37.28, 98.44]

Secondary structure (DSSP, 8-state):
--------STTSSGGGSS----------PPPPPPPPHHHHHHHHHHHHHTT-HHHHHHTS-HHHHHHS-HHHHHHHHHHHHHH-----

Sequence (88 aa):
MLRLRAFVPALLVVLLAASACKARPTTSATPAAANDPAEVVSTFLTAWSQARYADMYRLLLPDDQAAYAEDAFTSAYRDFASAAKLTA

Mean predicted aligned error: 15.18 Å

Radius of gyration: 28.05 Å; Cα contacts (8 Å, |Δi|>4): 26; chains: 1; bounding box: 58×56×75 Å